Protein AF-F4R801-F1 (afdb_monomer)

Structure (mmCIF, N/CA/C/O backbone):
data_AF-F4R801-F1
#
_entry.id   AF-F4R801-F1
#
loop_
_atom_site.group_PDB
_atom_site.id
_atom_site.type_symbol
_atom_site.label_atom_id
_atom_site.label_alt_id
_atom_site.label_comp_id
_atom_site.label_asym_id
_atom_site.label_entity_id
_atom_site.label_seq_id
_atom_site.pdbx_PDB_ins_code
_atom_site.Cartn_x
_atom_site.Cartn_y
_atom_site.Cartn_z
_atom_site.occupancy
_atom_site.B_iso_or_equiv
_atom_site.auth_seq_id
_atom_site.auth_comp_id
_atom_site.auth_asym_id
_atom_site.auth_atom_id
_atom_site.pdbx_PDB_model_num
ATOM 1 N N . MET A 1 1 ? 17.221 5.369 -45.340 1.00 36.50 1 MET A N 1
ATOM 2 C CA . MET A 1 1 ? 16.083 4.858 -44.542 1.00 36.50 1 MET A CA 1
ATOM 3 C C . MET A 1 1 ? 16.525 4.631 -43.090 1.00 36.50 1 MET A C 1
ATOM 5 O O . MET A 1 1 ? 16.539 3.501 -42.632 1.00 36.50 1 MET A O 1
ATOM 9 N N . ALA A 1 2 ? 16.951 5.688 -42.382 1.00 39.53 2 ALA A N 1
ATOM 10 C CA . ALA A 1 2 ? 17.594 5.573 -41.061 1.00 39.53 2 ALA A CA 1
ATOM 11 C C . ALA A 1 2 ? 17.122 6.631 -40.036 1.00 39.53 2 ALA A C 1
ATOM 13 O O . ALA A 1 2 ? 17.823 6.886 -39.065 1.00 39.53 2 ALA A O 1
ATOM 14 N N . SER A 1 3 ? 15.967 7.280 -40.243 1.00 45.94 3 SER A N 1
ATOM 15 C CA . SER A 1 3 ? 15.522 8.393 -39.380 1.00 45.94 3 SER A CA 1
ATOM 16 C C . SER A 1 3 ? 14.371 8.059 -38.427 1.00 45.94 3 SER A C 1
ATOM 18 O O . SER A 1 3 ? 14.080 8.864 -37.552 1.00 45.94 3 SER A O 1
ATOM 20 N N . GLU A 1 4 ? 13.723 6.896 -38.552 1.00 46.50 4 GLU A N 1
ATOM 21 C CA . GLU A 1 4 ? 12.521 6.571 -37.758 1.00 46.50 4 GLU A CA 1
ATOM 22 C C . GLU A 1 4 ? 12.801 5.723 -36.506 1.00 46.50 4 GLU A C 1
ATOM 24 O O . GLU A 1 4 ? 11.953 5.650 -35.626 1.00 46.50 4 GLU A O 1
ATOM 29 N N . ALA A 1 5 ? 13.986 5.111 -36.386 1.00 46.34 5 ALA A N 1
ATOM 30 C CA . ALA A 1 5 ? 14.347 4.268 -35.236 1.00 46.34 5 ALA A CA 1
ATOM 31 C C . ALA A 1 5 ? 14.988 5.038 -34.063 1.00 46.34 5 ALA A C 1
ATOM 33 O O . ALA A 1 5 ? 15.130 4.509 -32.962 1.00 46.34 5 ALA A O 1
ATOM 34 N N . LEU A 1 6 ? 15.387 6.289 -34.300 1.00 49.53 6 LEU A N 1
ATOM 35 C CA . LEU A 1 6 ? 16.051 7.143 -33.316 1.00 49.53 6 LEU A CA 1
ATOM 36 C C . LEU A 1 6 ? 15.163 7.580 -32.131 1.00 49.53 6 LEU A C 1
ATOM 38 O O . LEU A 1 6 ? 15.718 7.672 -31.040 1.00 49.53 6 LEU A O 1
ATOM 42 N N . PRO A 1 7 ? 13.835 7.803 -32.259 1.00 58.72 7 PRO A N 1
ATOM 43 C CA . PRO A 1 7 ? 13.029 8.343 -31.161 1.00 58.72 7 PRO A CA 1
ATOM 44 C C . PRO A 1 7 ? 12.979 7.451 -29.914 1.00 58.72 7 PRO A C 1
ATOM 46 O O . PRO A 1 7 ? 13.130 7.961 -28.814 1.00 58.72 7 PRO A O 1
ATOM 49 N N . THR A 1 8 ? 12.825 6.128 -30.046 1.00 64.44 8 THR A N 1
ATOM 50 C CA . THR A 1 8 ? 12.569 5.244 -28.887 1.00 64.44 8 THR A CA 1
ATOM 51 C C . THR A 1 8 ? 13.778 5.091 -27.977 1.00 64.44 8 THR A C 1
ATOM 53 O O . THR A 1 8 ? 13.685 5.292 -26.767 1.00 64.44 8 THR A O 1
ATOM 56 N N . ILE A 1 9 ? 14.931 4.751 -28.562 1.00 64.50 9 ILE A N 1
ATOM 57 C CA . ILE A 1 9 ? 16.180 4.581 -27.818 1.00 64.50 9 ILE A CA 1
ATOM 58 C C . ILE A 1 9 ? 16.641 5.947 -27.298 1.00 64.50 9 ILE A C 1
ATOM 60 O O . ILE A 1 9 ? 17.027 6.065 -26.140 1.00 64.50 9 ILE A O 1
ATOM 64 N N . TRP A 1 10 ? 16.542 7.008 -28.106 1.00 74.06 10 TRP A N 1
ATOM 65 C CA . TRP A 1 10 ? 16.928 8.350 -27.672 1.00 74.06 10 TRP A CA 1
ATOM 66 C C . TRP A 1 10 ? 16.062 8.870 -26.525 1.00 74.06 10 TRP A C 1
ATOM 68 O O . TRP A 1 10 ? 16.618 9.350 -25.543 1.00 74.06 10 TRP A O 1
ATOM 78 N N . SER A 1 11 ? 14.735 8.727 -26.596 1.00 75.12 11 SER A N 1
ATOM 79 C CA . SER A 1 11 ? 13.839 9.106 -25.498 1.00 75.12 11 SER A CA 1
ATOM 80 C C . SER A 1 11 ? 14.089 8.264 -24.248 1.00 75.12 11 SER A C 1
ATOM 82 O O . SER A 1 11 ? 14.081 8.806 -23.145 1.00 75.12 11 SER A O 1
ATOM 84 N N . TYR A 1 12 ? 14.438 6.980 -24.390 1.00 72.69 12 TYR A N 1
ATOM 85 C CA . TYR A 1 12 ? 14.906 6.165 -23.267 1.00 72.69 12 TYR A CA 1
ATOM 86 C C . TYR A 1 12 ? 16.163 6.757 -22.604 1.00 72.69 12 TYR A C 1
ATOM 88 O O . TYR A 1 12 ? 16.114 7.134 -21.431 1.00 72.69 12 TYR A O 1
ATOM 96 N N . TRP A 1 13 ? 17.262 6.930 -23.345 1.00 77.00 13 TRP A N 1
ATOM 97 C CA . TRP A 1 13 ? 18.510 7.476 -22.788 1.00 77.00 13 TRP A CA 1
ATOM 98 C C . TRP A 1 13 ? 18.347 8.910 -22.277 1.00 77.00 13 TRP A C 1
ATOM 100 O O . TRP A 1 13 ? 18.975 9.297 -21.291 1.00 77.00 13 TRP A O 1
ATOM 110 N N . LYS A 1 14 ? 17.486 9.704 -22.918 1.00 80.19 14 LYS A N 1
ATOM 111 C CA . LYS A 1 14 ? 17.164 11.065 -22.492 1.00 80.19 14 LYS A CA 1
ATOM 112 C C . LYS A 1 14 ? 16.381 11.065 -21.186 1.00 80.19 14 LYS A C 1
ATOM 114 O O . LYS A 1 14 ? 16.723 11.847 -20.303 1.00 80.19 14 LYS A O 1
ATOM 119 N N . SER A 1 15 ? 15.399 10.177 -21.023 1.00 74.38 15 SER A N 1
ATOM 120 C CA . SER A 1 15 ? 14.708 10.005 -19.743 1.00 74.38 15 SER A CA 1
ATOM 121 C C . SER A 1 15 ? 15.693 9.611 -18.637 1.00 74.38 15 SER A C 1
ATOM 123 O O . SER A 1 15 ? 15.686 10.221 -17.572 1.00 74.38 15 SER A O 1
ATOM 125 N N . GLU A 1 16 ? 16.636 8.703 -18.917 1.00 72.19 16 GLU A N 1
ATOM 126 C CA . GLU A 1 16 ? 17.686 8.318 -17.967 1.00 72.19 16 GLU A CA 1
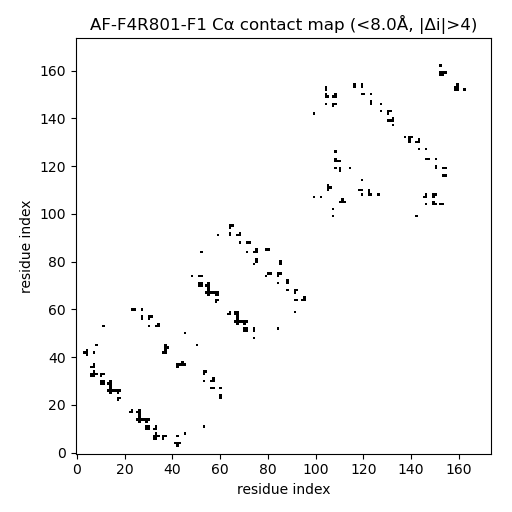ATOM 127 C C . GLU A 1 16 ? 18.588 9.506 -17.594 1.00 72.19 16 GLU A C 1
ATOM 129 O O . GLU A 1 16 ? 18.891 9.724 -16.419 1.00 72.19 16 GLU A O 1
ATOM 134 N N . ALA A 1 17 ? 19.001 10.303 -18.580 1.00 75.50 17 ALA A N 1
ATOM 135 C CA . ALA A 1 17 ? 19.827 11.485 -18.359 1.00 75.50 17 ALA A CA 1
ATOM 136 C C . ALA A 1 17 ? 19.097 12.560 -17.537 1.00 75.50 17 ALA A C 1
ATOM 138 O O . ALA A 1 17 ? 19.684 13.130 -16.619 1.00 75.50 17 ALA A O 1
ATOM 139 N N . LEU A 1 18 ? 17.818 12.811 -17.821 1.00 74.19 18 LEU A N 1
ATOM 140 C CA . LEU A 1 18 ? 16.994 13.772 -17.085 1.00 74.19 18 LEU A CA 1
ATOM 141 C C . LEU A 1 18 ? 16.811 13.348 -15.622 1.00 74.19 18 LEU A C 1
ATOM 143 O O . LEU A 1 18 ? 16.952 14.174 -14.723 1.00 74.19 18 LEU A O 1
ATOM 147 N N . LEU A 1 19 ? 16.630 12.055 -15.352 1.00 66.69 19 LEU A N 1
ATOM 148 C CA . LEU A 1 19 ? 16.571 11.548 -13.978 1.00 66.69 19 LEU A CA 1
ATOM 149 C C . LEU A 1 19 ? 17.865 11.787 -13.203 1.00 66.69 19 LEU A C 1
ATOM 151 O O . LEU A 1 19 ? 17.816 12.192 -12.044 1.00 66.69 19 LEU A O 1
ATOM 155 N N . ARG A 1 20 ? 19.030 11.599 -13.838 1.00 65.81 20 ARG A N 1
ATOM 156 C CA . ARG A 1 20 ? 20.327 11.910 -13.204 1.00 65.81 20 ARG A CA 1
ATOM 157 C C . ARG A 1 20 ? 20.465 13.390 -12.850 1.00 65.81 20 ARG A C 1
ATOM 159 O O . ARG A 1 20 ? 21.208 13.721 -11.933 1.00 65.81 20 ARG A O 1
ATOM 166 N N . LEU A 1 21 ? 19.757 14.259 -13.566 1.00 74.56 21 LEU A N 1
ATOM 167 C CA . LEU A 1 21 ? 19.707 15.699 -13.323 1.00 74.56 21 LEU A CA 1
ATOM 168 C C . LEU A 1 21 ? 18.600 16.106 -12.333 1.00 74.56 21 LEU A C 1
ATOM 170 O O . LEU A 1 21 ? 18.419 17.298 -12.104 1.00 74.56 21 LEU A O 1
ATOM 174 N N . GLY A 1 22 ? 17.845 15.154 -11.766 1.00 63.97 22 GLY A N 1
ATOM 175 C CA . GLY A 1 22 ? 16.704 15.434 -10.880 1.00 63.97 22 GLY A CA 1
ATOM 176 C C . GLY A 1 22 ? 15.478 16.007 -11.604 1.00 63.97 22 GLY A C 1
ATOM 177 O O . GLY A 1 22 ? 14.543 16.490 -10.972 1.00 63.97 22 GLY A O 1
ATOM 178 N N . LYS A 1 23 ? 15.471 15.955 -12.937 1.00 73.81 23 LYS A N 1
ATOM 179 C CA . LYS A 1 23 ? 14.459 16.534 -13.826 1.00 73.81 23 LYS A CA 1
ATOM 180 C C . LYS A 1 23 ? 13.297 15.567 -14.059 1.00 73.81 23 LYS A C 1
ATOM 182 O O . LYS A 1 23 ? 13.115 15.028 -15.150 1.00 73.81 23 LYS A O 1
ATOM 187 N N . LEU A 1 24 ? 12.543 15.295 -12.993 1.00 63.91 24 LEU A N 1
ATOM 188 C CA . LEU A 1 24 ? 11.513 14.247 -12.949 1.00 63.91 24 LEU A CA 1
ATOM 189 C C . LEU A 1 24 ? 10.369 14.463 -13.956 1.00 63.91 24 LEU A C 1
ATOM 191 O O . LEU A 1 24 ? 9.968 13.525 -14.642 1.00 63.91 24 LEU A O 1
ATOM 195 N N . THR A 1 25 ? 9.872 15.693 -14.092 1.00 66.25 25 THR A N 1
ATOM 196 C CA . THR A 1 25 ? 8.758 16.037 -14.997 1.00 66.25 25 THR A CA 1
ATOM 197 C C . THR A 1 25 ? 9.157 15.980 -16.470 1.00 66.25 25 THR A C 1
ATOM 199 O O . THR A 1 25 ? 8.380 15.558 -17.325 1.00 66.25 25 THR A O 1
ATOM 202 N N . GLU A 1 26 ? 10.390 16.360 -16.792 1.00 74.00 26 GLU A N 1
ATOM 203 C CA . GLU A 1 26 ? 10.911 16.248 -18.153 1.00 74.00 26 GLU A CA 1
ATOM 204 C C . GLU A 1 26 ? 11.211 14.777 -18.493 1.00 74.00 26 GLU A C 1
ATOM 206 O O . GLU A 1 26 ? 10.916 14.327 -19.601 1.00 74.00 26 GLU A O 1
ATOM 211 N N . ALA A 1 27 ? 11.732 14.001 -17.533 1.00 68.44 27 ALA A N 1
ATOM 212 C CA . ALA A 1 27 ? 11.933 12.560 -17.690 1.00 68.44 27 ALA A CA 1
ATOM 213 C C . ALA A 1 27 ? 10.608 11.813 -17.928 1.00 68.44 27 ALA A C 1
ATOM 215 O O . ALA A 1 27 ? 10.558 10.896 -18.747 1.00 68.44 27 ALA A O 1
ATOM 216 N N . GLN A 1 28 ? 9.527 12.242 -17.267 1.00 66.62 28 GLN A N 1
ATOM 217 C CA . GLN A 1 28 ? 8.169 11.730 -17.469 1.00 66.62 28 GLN A CA 1
ATOM 218 C C . GLN A 1 28 ? 7.712 11.836 -18.927 1.00 66.62 28 GLN A C 1
ATOM 220 O O . GLN A 1 28 ? 7.196 10.860 -19.474 1.00 66.62 28 GLN A O 1
ATOM 225 N N . GLY A 1 29 ? 7.902 12.999 -19.559 1.00 68.31 29 GLY A N 1
ATOM 226 C CA . GLY A 1 29 ? 7.517 13.202 -20.957 1.00 68.31 29 GLY A CA 1
ATOM 227 C C . GLY A 1 29 ? 8.232 12.226 -21.892 1.00 68.31 29 GLY A C 1
ATOM 228 O O . GLY A 1 29 ? 7.605 11.595 -22.740 1.00 68.31 29 GLY A O 1
ATOM 229 N N . GLU A 1 30 ? 9.530 12.023 -21.674 1.00 77.12 30 GLU A N 1
ATOM 230 C CA . GLU A 1 30 ? 10.350 11.118 -22.485 1.00 77.12 30 GLU A CA 1
ATOM 231 C C . GLU A 1 30 ? 10.011 9.637 -22.269 1.00 77.12 30 GLU A C 1
ATOM 233 O O . GLU A 1 30 ? 10.044 8.852 -23.214 1.00 77.12 30 GLU A O 1
ATOM 238 N N . VAL A 1 31 ? 9.608 9.245 -21.058 1.00 72.06 31 VAL A N 1
ATOM 239 C CA . VAL A 1 31 ? 9.151 7.877 -20.765 1.00 72.06 31 VAL A CA 1
ATOM 240 C C . VAL A 1 31 ? 7.840 7.529 -21.471 1.00 72.06 31 VAL A C 1
ATOM 242 O O . VAL A 1 31 ? 7.703 6.424 -22.001 1.00 72.06 31 VAL A O 1
ATOM 245 N N . VAL A 1 32 ? 6.889 8.465 -21.535 1.00 71.75 32 VAL A N 1
ATOM 246 C CA . VAL A 1 32 ? 5.642 8.281 -22.298 1.00 71.75 32 VAL A CA 1
ATOM 247 C C . VAL A 1 32 ? 5.948 8.100 -23.788 1.00 71.75 32 VAL A C 1
ATOM 249 O O . VAL A 1 32 ? 5.394 7.207 -24.434 1.00 71.75 32 VAL A O 1
ATOM 252 N N . VAL A 1 33 ? 6.877 8.892 -24.328 1.00 73.81 33 VAL A N 1
ATOM 253 C CA . VAL A 1 33 ? 7.314 8.780 -25.727 1.00 73.81 33 VAL A CA 1
ATOM 254 C C . VAL A 1 33 ? 8.014 7.439 -25.975 1.00 73.81 33 VAL A C 1
ATOM 256 O O . VAL A 1 33 ? 7.675 6.736 -26.923 1.00 73.81 33 VAL A O 1
ATOM 259 N N . ALA A 1 34 ? 8.918 7.009 -25.094 1.00 71.06 34 ALA A N 1
ATOM 260 C CA . ALA A 1 34 ? 9.618 5.735 -25.250 1.00 71.06 34 ALA A CA 1
ATOM 261 C C . ALA A 1 34 ? 8.662 4.523 -25.249 1.00 71.06 34 ALA A C 1
ATOM 263 O O . ALA A 1 34 ? 8.843 3.595 -26.038 1.00 71.06 34 ALA A O 1
ATOM 264 N N . LEU A 1 35 ? 7.615 4.531 -24.415 1.00 67.81 35 LEU A N 1
ATOM 265 C CA . LEU A 1 35 ? 6.635 3.437 -24.367 1.00 67.81 35 LEU A CA 1
ATOM 266 C C . LEU A 1 35 ? 5.667 3.442 -25.551 1.00 67.81 35 LEU A C 1
ATOM 268 O O . LEU A 1 35 ? 5.389 2.384 -26.102 1.00 67.81 35 LEU A O 1
ATOM 272 N N . THR A 1 36 ? 5.202 4.614 -25.983 1.00 67.62 36 THR A N 1
ATOM 273 C CA . THR A 1 36 ? 4.296 4.722 -27.141 1.00 67.62 36 THR A CA 1
ATOM 274 C C . THR A 1 36 ? 4.968 4.313 -28.452 1.00 67.62 36 THR A C 1
ATOM 276 O O . THR A 1 36 ? 4.315 3.750 -29.327 1.00 67.62 36 THR A O 1
ATOM 279 N N . VAL A 1 37 ? 6.278 4.542 -28.588 1.00 66.31 37 VAL A N 1
ATOM 280 C CA . VAL A 1 37 ? 7.037 4.159 -29.791 1.00 66.31 37 VAL A CA 1
ATOM 281 C C . VAL A 1 37 ? 7.591 2.723 -29.699 1.00 66.31 37 VAL A C 1
ATOM 283 O O . VAL A 1 37 ? 7.850 2.105 -30.728 1.00 66.31 37 VAL A O 1
ATOM 286 N N . SER A 1 38 ? 7.713 2.141 -28.497 1.00 63.12 38 SER A N 1
ATOM 287 C CA . SER A 1 38 ? 8.128 0.737 -28.281 1.00 63.12 38 SER A CA 1
ATOM 288 C C . SER A 1 38 ? 7.193 -0.292 -28.935 1.00 63.12 38 SER A C 1
ATOM 290 O O . SER A 1 38 ? 7.644 -1.384 -29.280 1.00 63.12 38 SER A O 1
ATOM 292 N N . ASP A 1 39 ? 5.913 0.033 -29.117 1.00 62.12 39 ASP A N 1
ATOM 293 C CA . ASP A 1 39 ? 4.930 -0.867 -29.740 1.00 62.12 39 ASP A CA 1
ATOM 294 C C . ASP A 1 39 ? 4.983 -0.844 -31.282 1.00 62.12 39 ASP A C 1
ATOM 296 O O . ASP A 1 39 ? 4.236 -1.558 -31.954 1.00 62.12 39 ASP A O 1
ATOM 300 N N . ASN A 1 40 ? 5.889 -0.052 -31.870 1.00 60.09 40 ASN A N 1
ATOM 301 C CA . ASN A 1 40 ? 6.086 0.012 -33.313 1.00 60.09 40 ASN A CA 1
ATOM 302 C C . ASN A 1 40 ? 7.002 -1.132 -33.806 1.00 60.09 40 ASN A C 1
ATOM 304 O O . ASN A 1 40 ? 8.190 -1.145 -33.477 1.00 60.09 40 ASN A O 1
ATOM 308 N N . PRO A 1 41 ? 6.521 -2.039 -34.682 1.00 59.12 41 PRO A N 1
ATOM 309 C CA . PRO A 1 41 ? 7.309 -3.171 -35.179 1.00 59.12 41 PRO A CA 1
ATOM 310 C C . PRO A 1 41 ? 8.502 -2.769 -36.066 1.00 59.12 41 PRO A C 1
ATOM 312 O O . PRO A 1 41 ? 9.339 -3.613 -36.377 1.00 59.12 41 PRO A O 1
ATOM 315 N N . LYS A 1 42 ? 8.589 -1.503 -36.501 1.00 55.69 42 LYS A N 1
ATOM 316 C CA . LYS A 1 42 ? 9.686 -0.978 -37.334 1.00 55.69 42 LYS A CA 1
ATOM 317 C C . LYS A 1 42 ? 10.873 -0.434 -36.532 1.00 55.69 42 LYS A C 1
ATOM 319 O O . LYS A 1 42 ? 11.870 -0.038 -37.135 1.00 55.69 42 LYS A O 1
ATOM 324 N N . VAL A 1 43 ? 10.775 -0.378 -35.204 1.00 55.88 43 VAL A N 1
ATOM 325 C CA . VAL A 1 43 ? 11.806 0.193 -34.327 1.00 55.88 43 VAL A CA 1
ATOM 326 C C . VAL A 1 43 ? 12.422 -0.922 -33.476 1.00 55.88 43 VAL A C 1
ATOM 328 O O . VAL A 1 43 ? 11.692 -1.831 -33.077 1.00 55.88 43 VAL A O 1
ATOM 331 N N . PRO A 1 44 ? 13.743 -0.907 -33.189 1.00 61.31 44 PRO A N 1
ATOM 332 C CA . PRO A 1 44 ? 14.339 -1.889 -32.293 1.00 61.31 44 PRO A CA 1
ATOM 333 C C . PRO A 1 44 ? 13.607 -1.894 -30.952 1.00 61.31 44 PRO A C 1
ATOM 335 O O . PRO A 1 44 ? 13.485 -0.862 -30.289 1.00 61.31 44 PRO A O 1
ATOM 338 N N . SER A 1 45 ? 13.093 -3.061 -30.571 1.00 65.62 45 SER A N 1
ATOM 339 C CA . SER A 1 45 ? 12.366 -3.215 -29.321 1.00 65.62 45 SER A CA 1
ATOM 340 C C . SER A 1 45 ? 13.319 -3.068 -28.141 1.00 65.62 45 SER A C 1
ATOM 342 O O . SER A 1 45 ? 14.376 -3.699 -28.127 1.00 65.62 45 SER A O 1
ATOM 344 N N . LEU A 1 46 ? 12.897 -2.318 -27.126 1.00 68.31 46 LEU A N 1
ATOM 345 C CA . LEU A 1 46 ? 13.568 -2.279 -25.830 1.00 68.31 46 LEU A CA 1
ATOM 346 C C . LEU A 1 46 ? 13.750 -3.700 -25.275 1.00 68.31 46 LEU A C 1
ATOM 348 O O . LEU A 1 46 ? 12.856 -4.550 -25.393 1.00 68.31 46 LEU A O 1
ATOM 352 N N . THR A 1 47 ? 14.891 -3.944 -24.643 1.00 75.19 47 THR A N 1
ATOM 353 C CA . THR A 1 47 ? 15.155 -5.169 -23.887 1.00 75.19 47 THR A CA 1
ATOM 354 C C . THR A 1 47 ? 14.148 -5.326 -22.745 1.00 75.19 47 THR A C 1
ATOM 356 O O . THR A 1 47 ? 13.480 -4.379 -22.319 1.00 75.19 47 THR A O 1
ATOM 359 N N . LYS A 1 48 ? 14.021 -6.548 -22.217 1.00 71.19 48 LYS A N 1
ATOM 360 C CA . LYS A 1 48 ? 13.123 -6.831 -21.088 1.00 71.19 48 LYS A CA 1
ATOM 361 C C . LYS A 1 48 ? 13.454 -5.969 -19.859 1.00 71.19 48 LYS A C 1
ATOM 363 O O . LYS A 1 48 ? 12.534 -5.516 -19.185 1.00 71.19 48 LYS A O 1
ATOM 368 N N . GLU A 1 49 ? 14.739 -5.728 -19.606 1.00 67.44 49 GLU A N 1
ATOM 369 C CA . GLU A 1 49 ? 15.228 -4.881 -18.509 1.00 67.44 49 GLU A CA 1
ATOM 370 C C . GLU A 1 49 ? 14.860 -3.408 -18.734 1.00 67.44 49 GLU A C 1
ATOM 372 O O . GLU A 1 49 ? 14.266 -2.783 -17.857 1.00 67.44 49 GLU A O 1
ATOM 377 N N . GLU A 1 50 ? 15.105 -2.880 -19.938 1.00 70.75 50 GLU A N 1
ATOM 378 C CA . GLU A 1 50 ? 14.751 -1.502 -20.302 1.00 70.75 50 GLU A CA 1
ATOM 379 C C . GLU A 1 50 ? 13.237 -1.267 -20.201 1.00 70.75 50 GLU A C 1
ATOM 381 O O . GLU A 1 50 ? 12.798 -0.275 -19.624 1.00 70.75 50 GLU A O 1
ATOM 386 N N . LYS A 1 51 ? 12.409 -2.209 -20.673 1.00 69.69 51 LYS A N 1
ATOM 387 C CA . LYS A 1 51 ? 10.944 -2.122 -20.533 1.00 69.69 51 LYS A CA 1
ATOM 388 C C . LYS A 1 51 ? 10.506 -2.093 -19.070 1.00 69.69 51 LYS A C 1
ATOM 390 O O . LYS A 1 51 ? 9.603 -1.336 -18.710 1.00 69.69 51 LYS A O 1
ATOM 395 N N . LEU A 1 52 ? 11.119 -2.910 -18.218 1.00 66.62 52 LEU A N 1
ATOM 396 C CA . LEU A 1 52 ? 10.754 -2.990 -16.807 1.00 66.62 52 LEU A CA 1
ATOM 397 C C . LEU A 1 52 ? 11.180 -1.734 -16.034 1.00 66.62 52 LEU A C 1
ATOM 399 O O . LEU A 1 52 ? 10.414 -1.231 -15.214 1.00 66.62 52 LEU A O 1
ATOM 403 N N . TRP A 1 53 ? 12.341 -1.167 -16.371 1.00 69.75 53 TRP A N 1
ATOM 404 C CA . TRP A 1 53 ? 12.799 0.115 -15.841 1.00 69.75 53 TRP A CA 1
ATOM 405 C C . TRP A 1 53 ? 11.890 1.278 -16.266 1.00 69.75 53 TRP A C 1
ATOM 407 O O . TRP A 1 53 ? 11.414 2.018 -15.406 1.00 69.75 53 TRP A O 1
ATOM 417 N N . ILE A 1 54 ? 11.572 1.410 -17.564 1.00 67.38 54 ILE A N 1
ATOM 418 C CA . ILE A 1 54 ? 10.714 2.502 -18.061 1.00 67.38 54 ILE A CA 1
ATOM 419 C C . ILE A 1 54 ? 9.296 2.393 -17.484 1.00 67.38 54 ILE A C 1
ATOM 421 O O . ILE A 1 54 ? 8.705 3.401 -17.096 1.00 67.38 54 ILE A O 1
ATOM 425 N N . THR A 1 55 ? 8.737 1.182 -17.396 1.00 64.88 55 THR A N 1
ATOM 426 C CA . THR A 1 55 ? 7.397 0.987 -16.814 1.00 64.88 55 THR A CA 1
ATOM 427 C C . THR A 1 55 ? 7.373 1.224 -15.304 1.00 64.88 55 THR A C 1
ATOM 429 O O . THR A 1 55 ? 6.409 1.806 -14.812 1.00 64.88 55 THR A O 1
ATOM 432 N N . GLY A 1 56 ? 8.429 0.854 -14.571 1.00 66.69 56 GLY A N 1
ATOM 433 C CA . GLY A 1 56 ? 8.588 1.208 -13.157 1.00 66.69 56 GLY A CA 1
ATOM 434 C C . GLY A 1 56 ? 8.673 2.722 -12.940 1.00 66.69 56 GLY A C 1
ATOM 435 O O . GLY A 1 56 ? 7.998 3.260 -12.065 1.00 66.69 56 GLY A O 1
ATOM 436 N N . LEU A 1 57 ? 9.424 3.431 -13.790 1.00 66.38 57 LEU A N 1
ATOM 437 C CA . LEU A 1 57 ? 9.496 4.892 -13.751 1.00 66.38 57 LEU A CA 1
ATOM 438 C C . LEU A 1 57 ? 8.152 5.551 -14.085 1.00 66.38 57 LEU A C 1
ATOM 440 O O . LEU A 1 57 ? 7.758 6.514 -13.437 1.00 66.38 57 LEU A O 1
ATOM 444 N N . MET A 1 58 ? 7.427 5.028 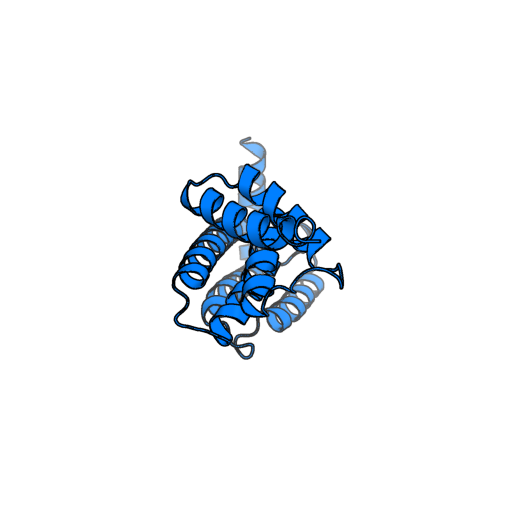-15.077 1.00 66.69 58 MET A N 1
ATOM 445 C CA . MET A 1 58 ? 6.101 5.532 -15.433 1.00 66.69 58 MET A CA 1
ATOM 446 C C . MET A 1 58 ? 5.109 5.390 -14.271 1.00 66.69 58 MET A C 1
ATOM 448 O O . MET A 1 58 ? 4.314 6.299 -14.049 1.00 66.69 58 MET A O 1
ATOM 452 N N . ALA A 1 59 ? 5.142 4.272 -13.543 1.00 63.03 59 ALA A N 1
ATOM 453 C CA . ALA A 1 59 ? 4.289 4.069 -12.374 1.00 63.03 59 ALA A CA 1
ATOM 454 C C . ALA A 1 59 ? 4.636 5.052 -11.241 1.00 63.03 59 ALA A C 1
ATOM 456 O O . ALA A 1 59 ? 3.737 5.697 -10.703 1.00 63.03 59 ALA A O 1
ATOM 457 N N . TYR A 1 60 ? 5.931 5.270 -10.976 1.00 63.59 60 TYR A N 1
ATOM 458 C CA . TYR A 1 60 ? 6.404 6.267 -10.004 1.00 63.59 60 TYR A CA 1
ATOM 459 C C . TYR A 1 60 ? 5.885 7.669 -10.332 1.00 63.59 60 TYR A C 1
ATOM 461 O O . TYR A 1 60 ? 5.301 8.357 -9.502 1.00 63.59 60 TYR A O 1
ATOM 469 N N . VAL A 1 61 ? 6.024 8.052 -11.596 1.00 60.41 61 VAL A N 1
ATOM 470 C CA . VAL A 1 61 ? 5.582 9.335 -12.138 1.00 60.41 61 VAL A CA 1
ATOM 471 C C . VAL A 1 61 ? 4.055 9.510 -12.103 1.00 60.41 61 VAL A C 1
ATOM 473 O O . VAL A 1 61 ? 3.563 10.630 -11.995 1.00 60.41 61 VAL A O 1
ATOM 476 N N . LYS A 1 62 ? 3.284 8.420 -12.181 1.00 62.34 62 LYS A N 1
ATOM 477 C CA . LYS A 1 62 ? 1.821 8.432 -12.008 1.00 62.34 62 LYS A CA 1
ATOM 478 C C . LYS A 1 62 ? 1.390 8.455 -10.534 1.00 62.34 62 LYS A C 1
ATOM 480 O O . LYS A 1 62 ? 0.195 8.360 -10.272 1.00 62.34 62 LYS A O 1
ATOM 485 N N . HIS A 1 63 ? 2.335 8.579 -9.596 1.00 61.66 63 HIS A N 1
ATOM 486 C CA . HIS A 1 63 ? 2.133 8.427 -8.152 1.00 61.66 63 HIS A CA 1
ATOM 487 C C . HIS A 1 63 ? 1.555 7.062 -7.733 1.00 61.66 63 HIS A C 1
ATOM 489 O O . HIS A 1 63 ? 1.085 6.907 -6.609 1.00 61.66 63 HIS A O 1
ATOM 495 N N . ASP A 1 64 ? 1.640 6.041 -8.592 1.00 68.50 64 ASP A N 1
ATOM 496 C CA . ASP A 1 64 ? 1.344 4.660 -8.209 1.00 68.50 64 ASP A CA 1
ATOM 497 C C . ASP A 1 64 ? 2.634 4.005 -7.709 1.00 68.50 64 ASP A C 1
ATOM 499 O O . ASP A 1 64 ? 3.319 3.249 -8.408 1.00 68.50 64 ASP A O 1
ATOM 503 N N . LEU A 1 65 ? 3.009 4.378 -6.484 1.00 69.19 65 LEU A N 1
ATOM 504 C CA . LEU A 1 65 ? 4.231 3.894 -5.850 1.00 69.19 65 LEU A CA 1
ATOM 505 C C . LEU A 1 65 ? 4.201 2.368 -5.647 1.00 69.19 65 LEU A C 1
ATOM 507 O O . LEU A 1 65 ? 5.245 1.718 -5.696 1.00 69.19 65 LEU A O 1
ATOM 511 N N . GLU A 1 66 ? 3.011 1.790 -5.463 1.00 70.31 66 GLU A N 1
ATOM 512 C CA . GLU A 1 66 ? 2.788 0.353 -5.293 1.00 70.31 66 GLU A CA 1
ATOM 513 C C . GLU A 1 66 ? 3.153 -0.428 -6.563 1.00 70.31 66 GLU A C 1
ATOM 515 O O . GLU A 1 66 ? 3.935 -1.384 -6.513 1.00 70.31 66 GLU A O 1
ATOM 520 N N . ASP A 1 67 ? 2.625 -0.013 -7.717 1.00 71.62 67 ASP A N 1
ATOM 521 C CA . ASP A 1 67 ? 2.947 -0.627 -9.008 1.00 71.62 67 ASP A CA 1
ATOM 522 C C . ASP A 1 67 ? 4.419 -0.388 -9.387 1.00 71.62 67 ASP A C 1
ATOM 524 O O . ASP A 1 67 ? 5.106 -1.298 -9.864 1.00 71.62 67 ASP A O 1
ATOM 528 N N . ALA A 1 68 ? 4.952 0.803 -9.089 1.00 72.81 68 ALA A N 1
ATOM 529 C CA . ALA A 1 68 ? 6.358 1.135 -9.320 1.00 72.81 68 ALA A CA 1
ATOM 530 C C . ALA A 1 68 ? 7.302 0.215 -8.534 1.00 72.81 68 ALA A C 1
ATOM 532 O O . ALA A 1 68 ? 8.234 -0.363 -9.104 1.00 72.81 68 ALA A O 1
ATOM 533 N N . SER A 1 69 ? 7.022 0.023 -7.243 1.00 76.31 69 SER A N 1
ATOM 534 C CA . SER A 1 69 ? 7.775 -0.878 -6.372 1.00 76.31 69 SER A CA 1
ATOM 535 C C . SER A 1 69 ? 7.745 -2.319 -6.882 1.00 76.31 69 SER A C 1
ATOM 537 O O . SER A 1 69 ? 8.798 -2.942 -7.046 1.00 76.31 69 SER A O 1
ATOM 539 N N . LYS A 1 70 ? 6.559 -2.838 -7.227 1.00 76.38 70 LYS A N 1
ATOM 540 C CA . LYS A 1 70 ? 6.388 -4.207 -7.748 1.00 76.38 70 LYS A CA 1
ATOM 541 C C . LYS A 1 70 ? 7.194 -4.455 -9.019 1.00 76.38 70 LYS A C 1
ATOM 543 O O . LYS A 1 70 ? 7.869 -5.486 -9.137 1.00 76.38 70 LYS A O 1
ATOM 548 N N . ARG A 1 71 ? 7.150 -3.515 -9.966 1.00 74.38 71 ARG A N 1
ATOM 549 C CA . ARG A 1 71 ? 7.884 -3.613 -11.237 1.00 74.38 71 ARG A CA 1
ATOM 550 C C . ARG A 1 71 ? 9.391 -3.580 -11.024 1.00 74.38 71 ARG A C 1
ATOM 552 O O . ARG A 1 71 ? 10.099 -4.435 -11.554 1.00 74.38 71 ARG A O 1
ATOM 559 N N . LEU A 1 72 ? 9.884 -2.650 -10.208 1.00 73.56 72 LEU A N 1
ATOM 560 C CA . LEU A 1 72 ? 11.318 -2.529 -9.937 1.00 73.56 72 LEU A CA 1
ATOM 561 C C . LEU A 1 72 ? 11.858 -3.710 -9.133 1.00 73.56 72 LEU A C 1
ATOM 563 O O . LEU A 1 72 ? 12.938 -4.207 -9.446 1.00 73.56 72 LEU A O 1
ATOM 567 N N . ASN A 1 73 ? 11.095 -4.219 -8.166 1.00 79.06 73 ASN A N 1
ATOM 568 C CA . ASN A 1 73 ? 11.461 -5.429 -7.442 1.00 79.06 73 ASN A CA 1
ATOM 569 C C . ASN A 1 73 ? 11.546 -6.644 -8.375 1.00 79.06 73 ASN A C 1
ATOM 571 O O . ASN A 1 73 ? 12.520 -7.389 -8.330 1.00 79.06 73 ASN A O 1
ATOM 575 N N . SER A 1 74 ? 10.589 -6.793 -9.297 1.00 75.25 74 SER A N 1
ATOM 576 C CA . SER A 1 74 ? 10.657 -7.831 -10.334 1.00 75.25 74 SER A CA 1
ATOM 577 C C . SER A 1 74 ? 11.921 -7.705 -11.193 1.00 75.25 74 SER A C 1
ATOM 579 O O . SER A 1 74 ? 12.473 -8.712 -11.629 1.00 75.25 74 SER A O 1
ATOM 581 N N . SER A 1 75 ? 12.416 -6.483 -11.407 1.00 73.69 75 SER A N 1
ATOM 582 C CA . SER A 1 75 ? 13.658 -6.246 -12.146 1.00 73.69 75 SER A CA 1
ATOM 583 C C . SER A 1 75 ? 14.898 -6.593 -11.333 1.00 73.69 75 SER A C 1
ATOM 585 O O . SER A 1 75 ? 15.827 -7.187 -11.872 1.00 73.69 75 SER A O 1
ATOM 587 N N . LEU A 1 76 ? 14.897 -6.289 -10.033 1.00 76.00 76 LEU A N 1
ATOM 588 C CA . LEU A 1 76 ? 15.961 -6.690 -9.108 1.00 76.00 76 LEU A CA 1
ATOM 589 C C . LEU A 1 76 ? 16.044 -8.210 -8.939 1.00 76.00 76 LEU A C 1
ATOM 591 O O . LEU A 1 76 ? 17.133 -8.735 -8.741 1.00 76.00 76 LEU A O 1
ATOM 595 N N . LEU A 1 77 ? 14.921 -8.926 -9.048 1.00 77.56 77 LEU A N 1
ATOM 596 C CA . LEU A 1 77 ? 14.915 -10.393 -9.057 1.00 77.56 77 LEU A CA 1
ATOM 597 C C . LEU A 1 77 ? 15.570 -10.976 -10.320 1.00 77.56 77 LEU A C 1
ATOM 599 O O . LEU A 1 77 ? 16.126 -12.069 -10.263 1.00 77.56 77 LEU A O 1
ATOM 603 N N . LEU A 1 78 ? 15.512 -10.264 -11.452 1.00 76.31 78 LEU A N 1
ATOM 604 C CA . LEU A 1 78 ? 16.179 -10.668 -12.696 1.00 76.31 78 LEU A CA 1
ATOM 605 C C . LEU A 1 78 ? 17.666 -10.290 -12.696 1.00 76.31 78 LEU A C 1
ATOM 607 O O . LEU A 1 78 ? 18.493 -11.071 -13.164 1.00 76.31 78 LEU A O 1
ATOM 611 N N . ASN A 1 79 ? 18.002 -9.113 -12.164 1.00 77.19 79 ASN A N 1
ATOM 612 C CA . ASN A 1 79 ? 19.368 -8.608 -12.080 1.00 77.19 79 ASN A CA 1
ATOM 613 C C . ASN A 1 79 ? 19.585 -7.797 -10.789 1.00 77.19 79 ASN A C 1
ATOM 615 O O . ASN A 1 79 ? 19.431 -6.576 -10.748 1.00 77.19 79 ASN A O 1
ATOM 619 N N . ASP A 1 80 ? 19.994 -8.492 -9.728 1.00 76.62 80 ASP A N 1
ATOM 620 C CA . ASP A 1 80 ? 20.268 -7.921 -8.399 1.00 76.62 80 ASP A CA 1
ATOM 621 C C . ASP A 1 80 ? 21.355 -6.828 -8.430 1.00 76.62 80 ASP A C 1
ATOM 623 O O . ASP A 1 80 ? 21.293 -5.838 -7.694 1.00 76.62 80 ASP A O 1
ATOM 627 N N . LYS A 1 81 ? 22.331 -6.966 -9.333 1.00 78.38 81 LYS A N 1
ATOM 628 C CA . LYS A 1 81 ? 23.503 -6.086 -9.402 1.00 78.38 81 LYS A CA 1
ATOM 629 C C 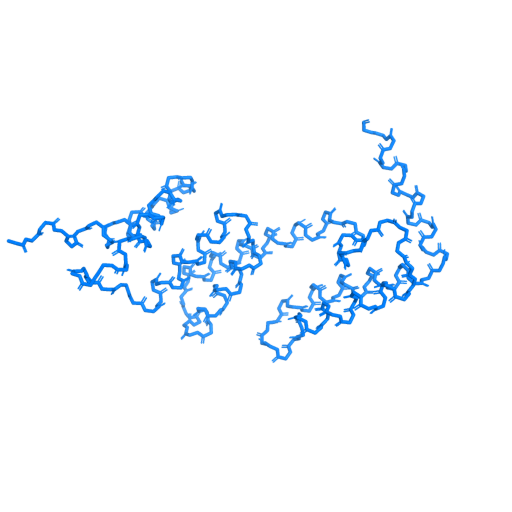. LYS A 1 81 ? 23.236 -4.756 -10.105 1.00 78.38 81 LYS A C 1
ATOM 631 O O . LYS A 1 81 ? 24.151 -3.932 -10.177 1.00 78.38 81 LYS A O 1
ATOM 636 N N . ASP A 1 82 ? 22.025 -4.512 -10.608 1.00 76.50 82 ASP A N 1
ATOM 637 C CA . ASP A 1 82 ? 21.696 -3.230 -11.224 1.00 76.50 82 ASP A CA 1
ATOM 638 C C . ASP A 1 82 ? 21.576 -2.122 -10.162 1.00 76.50 82 ASP A C 1
ATOM 640 O O . ASP A 1 82 ? 20.539 -1.892 -9.528 1.00 76.50 82 ASP A O 1
ATOM 644 N N . ILE A 1 83 ? 22.680 -1.393 -9.988 1.00 72.12 83 ILE A N 1
ATOM 645 C CA . ILE A 1 83 ? 22.804 -0.273 -9.050 1.00 72.12 83 ILE A CA 1
ATOM 646 C C . ILE A 1 83 ? 21.766 0.821 -9.346 1.00 72.12 83 ILE A C 1
ATOM 648 O O . ILE A 1 83 ? 21.317 1.495 -8.416 1.00 72.12 83 ILE A O 1
ATOM 652 N N . LYS A 1 84 ? 21.369 1.022 -10.611 1.00 70.62 84 LYS A N 1
ATOM 653 C CA . LYS A 1 84 ? 20.405 2.066 -10.991 1.00 70.62 84 LYS A CA 1
ATOM 654 C C . LYS A 1 84 ? 19.015 1.705 -10.482 1.00 70.62 84 LYS A C 1
ATOM 656 O O . LYS A 1 84 ? 18.378 2.517 -9.812 1.00 70.62 84 LYS A O 1
ATOM 661 N N . ILE A 1 85 ? 18.587 0.472 -10.748 1.00 70.06 85 ILE A N 1
ATOM 662 C CA . ILE A 1 85 ? 17.294 -0.057 -10.305 1.00 70.06 85 ILE A CA 1
ATOM 663 C C . ILE A 1 85 ? 17.251 -0.105 -8.783 1.00 70.06 85 ILE A C 1
ATOM 665 O O . ILE A 1 85 ? 16.269 0.326 -8.185 1.00 70.06 85 ILE A O 1
ATOM 669 N N . ARG A 1 86 ? 18.343 -0.535 -8.140 1.00 75.69 86 ARG A N 1
ATOM 670 C CA . ARG A 1 86 ? 18.439 -0.573 -6.678 1.00 75.69 86 ARG A CA 1
ATOM 671 C C . ARG A 1 86 ? 18.287 0.815 -6.056 1.00 75.69 86 ARG A C 1
ATOM 673 O O . ARG A 1 86 ? 17.555 0.959 -5.080 1.00 75.69 86 ARG A O 1
ATOM 680 N N . LYS A 1 87 ? 18.954 1.836 -6.610 1.00 75.94 87 LYS A N 1
ATOM 681 C CA . LYS A 1 87 ? 18.827 3.226 -6.137 1.00 75.94 87 LYS A CA 1
ATOM 682 C C . LYS A 1 87 ? 17.393 3.733 -6.264 1.00 75.94 87 LYS A C 1
ATOM 684 O O . LYS A 1 87 ? 16.861 4.242 -5.285 1.00 75.94 87 LYS A O 1
ATOM 689 N N . LEU A 1 88 ? 16.773 3.561 -7.432 1.00 72.31 88 LEU A N 1
ATOM 690 C CA . LEU A 1 88 ? 15.402 4.012 -7.675 1.00 72.31 88 LEU A CA 1
ATOM 691 C C . LEU A 1 88 ? 14.392 3.276 -6.782 1.00 72.31 88 LEU A C 1
ATOM 693 O O . LEU A 1 88 ? 13.554 3.914 -6.154 1.00 72.31 88 LEU A O 1
ATOM 697 N N . TYR A 1 89 ? 14.525 1.954 -6.660 1.00 77.56 89 TYR A N 1
ATOM 698 C CA . TYR A 1 89 ? 13.711 1.143 -5.756 1.00 77.56 89 TYR A CA 1
ATOM 699 C C . TYR A 1 89 ? 13.808 1.643 -4.311 1.00 77.56 89 TYR A C 1
ATOM 701 O O . TYR A 1 89 ? 12.791 1.803 -3.651 1.00 77.56 89 TYR A O 1
ATOM 709 N N . ASN A 1 90 ? 15.010 1.962 -3.820 1.00 78.81 90 ASN A N 1
ATOM 710 C CA . ASN A 1 90 ? 15.177 2.481 -2.461 1.00 78.81 90 ASN A CA 1
ATOM 711 C C . ASN A 1 90 ? 14.500 3.844 -2.245 1.00 78.81 90 ASN A C 1
ATOM 713 O O . ASN A 1 90 ? 13.931 4.054 -1.178 1.00 78.81 90 ASN A O 1
ATOM 717 N N . VAL A 1 91 ? 14.544 4.745 -3.234 1.00 77.56 91 VAL A N 1
ATOM 718 C CA . VAL A 1 91 ? 13.839 6.038 -3.164 1.00 77.56 91 VAL A CA 1
ATOM 719 C C . VAL A 1 91 ? 12.330 5.811 -3.091 1.00 77.56 91 VAL A C 1
ATOM 721 O O . VAL A 1 91 ? 11.688 6.294 -2.164 1.00 77.56 91 VAL A O 1
ATOM 724 N N . ILE A 1 92 ? 11.785 5.000 -3.999 1.00 75.75 92 ILE A N 1
ATOM 725 C CA . ILE A 1 92 ? 10.347 4.697 -4.059 1.00 75.75 92 ILE A CA 1
ATOM 726 C C . ILE A 1 92 ? 9.867 4.040 -2.771 1.00 75.75 92 ILE A C 1
ATOM 728 O O . ILE A 1 92 ? 8.848 4.440 -2.221 1.00 75.75 92 ILE A O 1
ATOM 732 N N . GLU A 1 93 ? 10.615 3.071 -2.250 1.00 77.38 93 GLU A N 1
ATOM 733 C CA . GLU A 1 93 ? 10.276 2.433 -0.980 1.00 77.38 93 GLU A CA 1
ATOM 734 C C . GLU A 1 93 ? 10.317 3.416 0.193 1.00 77.38 93 GLU A C 1
ATOM 736 O O . GLU A 1 93 ? 9.460 3.337 1.066 1.00 77.38 93 GLU A O 1
ATOM 741 N N . SER A 1 94 ? 11.264 4.361 0.210 1.00 76.00 94 SER A N 1
ATOM 742 C CA . SER A 1 94 ? 11.316 5.385 1.263 1.00 76.00 94 SER A CA 1
ATOM 743 C C . SER A 1 94 ? 10.120 6.341 1.210 1.00 76.00 94 SER A C 1
ATOM 745 O O . SER A 1 94 ? 9.583 6.724 2.249 1.00 76.00 94 SER A O 1
ATOM 747 N N . GLU A 1 95 ? 9.654 6.687 0.007 1.00 78.81 95 GLU A N 1
ATOM 748 C CA . GLU A 1 95 ? 8.445 7.491 -0.177 1.00 78.81 95 GLU A CA 1
ATOM 749 C C . GLU A 1 95 ? 7.191 6.706 0.228 1.00 78.81 95 GLU A C 1
ATOM 751 O O . GLU A 1 95 ? 6.367 7.231 0.976 1.00 78.81 95 GLU A O 1
ATOM 756 N N . ARG A 1 96 ? 7.088 5.424 -0.160 1.00 78.44 96 ARG A N 1
ATOM 757 C CA . ARG A 1 96 ? 5.999 4.530 0.279 1.00 78.44 96 ARG A CA 1
ATOM 758 C C . ARG A 1 96 ? 5.935 4.419 1.795 1.00 78.44 96 ARG A C 1
ATOM 760 O O . ARG A 1 96 ? 4.852 4.506 2.363 1.00 78.44 96 ARG A O 1
ATOM 767 N N . GLU A 1 97 ? 7.077 4.241 2.452 1.00 78.94 97 GLU A N 1
ATOM 768 C CA . GLU A 1 97 ? 7.152 4.173 3.912 1.00 78.94 97 GLU A CA 1
ATOM 769 C C . GLU A 1 97 ? 6.699 5.491 4.555 1.00 78.94 97 GLU A C 1
ATOM 771 O O . GLU A 1 97 ? 5.901 5.478 5.494 1.00 78.94 97 GLU A O 1
ATOM 776 N N . SER A 1 98 ? 7.137 6.632 4.012 1.00 78.69 98 SER A N 1
ATOM 777 C CA . SER A 1 98 ? 6.686 7.950 4.467 1.00 78.69 98 SER A CA 1
ATOM 778 C C . SER A 1 98 ? 5.173 8.119 4.342 1.00 78.69 98 SER A C 1
ATOM 780 O O . SER A 1 98 ? 4.541 8.663 5.248 1.00 78.69 98 SER A O 1
ATOM 782 N N . ASP A 1 99 ? 4.579 7.660 3.243 1.00 80.38 99 ASP A N 1
ATOM 783 C CA . ASP A 1 99 ? 3.142 7.776 3.022 1.00 80.38 99 ASP A CA 1
ATOM 784 C C . ASP A 1 99 ? 2.352 6.827 3.920 1.00 80.38 99 ASP A C 1
ATOM 786 O O . ASP A 1 99 ? 1.402 7.271 4.564 1.00 80.38 99 ASP A O 1
ATOM 790 N N . LEU A 1 100 ? 2.799 5.578 4.085 1.00 78.88 100 LEU A N 1
ATOM 791 C CA . LEU A 1 100 ? 2.211 4.632 5.040 1.00 78.88 100 LEU A CA 1
ATOM 792 C C . LEU A 1 100 ? 2.201 5.186 6.472 1.00 78.88 100 LEU A C 1
ATOM 794 O O . LEU A 1 100 ? 1.216 5.010 7.185 1.00 78.88 100 LEU A O 1
ATOM 798 N N . GLN A 1 101 ? 3.249 5.906 6.885 1.00 79.25 101 GLN A N 1
ATOM 799 C CA . GLN A 1 101 ? 3.316 6.548 8.205 1.00 79.25 101 GLN A CA 1
ATOM 800 C C . GLN A 1 101 ? 2.350 7.731 8.374 1.00 79.25 101 GLN A C 1
ATOM 802 O O . GLN A 1 101 ? 2.021 8.096 9.506 1.00 79.25 101 GLN A O 1
ATOM 807 N N . LYS A 1 102 ? 1.900 8.354 7.279 1.00 83.56 102 LYS A N 1
ATOM 808 C CA . LYS A 1 102 ? 0.922 9.455 7.320 1.00 83.56 102 LYS A CA 1
ATOM 809 C C . LYS A 1 102 ? -0.518 8.952 7.386 1.00 83.56 102 LYS A C 1
ATOM 811 O O . LYS A 1 102 ? -1.376 9.705 7.852 1.00 83.56 102 LYS A O 1
ATOM 816 N N . LEU A 1 103 ? -0.776 7.726 6.924 1.00 85.06 103 LEU A N 1
ATOM 817 C CA . LEU A 1 103 ? -2.115 7.147 6.877 1.00 85.06 103 LEU A CA 1
ATOM 818 C C . LEU A 1 103 ? -2.661 6.844 8.275 1.00 85.06 103 LEU A C 1
ATOM 820 O O . LEU A 1 103 ? -1.946 6.446 9.198 1.00 85.06 103 LEU A O 1
ATOM 824 N N . ASN A 1 104 ? -3.972 7.005 8.421 1.00 91.00 104 ASN A N 1
ATOM 825 C CA . ASN A 1 104 ? -4.698 6.552 9.601 1.00 91.00 104 ASN A CA 1
ATOM 826 C C . ASN A 1 104 ? -4.997 5.036 9.526 1.00 91.00 104 ASN A C 1
ATOM 828 O O . ASN A 1 104 ? -4.878 4.414 8.474 1.00 91.00 104 ASN A O 1
ATOM 832 N N . TYR A 1 105 ? -5.399 4.411 10.637 1.00 92.94 105 TYR A N 1
ATOM 833 C CA . TYR A 1 105 ? -5.621 2.958 10.688 1.00 92.94 105 TYR A CA 1
ATOM 834 C C . TYR A 1 105 ? -6.742 2.482 9.750 1.00 92.94 105 TYR A C 1
ATOM 836 O O . TYR A 1 105 ? -6.650 1.387 9.194 1.00 92.94 105 TYR A O 1
ATOM 844 N N . TYR 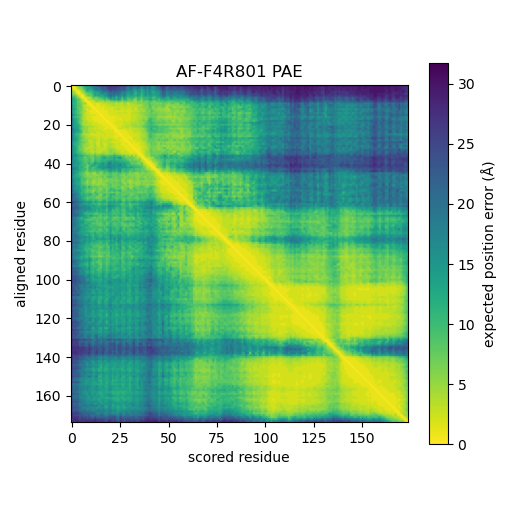A 1 106 ? -7.764 3.309 9.523 1.00 92.62 106 TYR A N 1
ATOM 845 C CA . TYR A 1 106 ? -8.848 3.008 8.587 1.00 92.62 106 TYR A CA 1
ATOM 846 C C . TYR A 1 106 ? -8.353 3.048 7.132 1.00 92.62 106 TYR A C 1
ATOM 848 O O . TYR A 1 106 ? -8.666 2.155 6.348 1.00 92.62 106 TYR A O 1
ATOM 856 N N . GLU A 1 107 ? -7.496 4.009 6.783 1.00 91.12 107 GLU A N 1
ATOM 857 C CA . GLU A 1 107 ? -6.848 4.121 5.468 1.00 91.12 107 GLU A CA 1
ATOM 858 C C . GLU A 1 107 ? -5.859 2.975 5.210 1.00 91.12 107 GLU A C 1
ATOM 860 O O . GLU A 1 107 ? -5.866 2.378 4.127 1.00 91.12 107 GLU A O 1
ATOM 865 N N . VAL A 1 108 ? -5.067 2.599 6.222 1.00 90.44 108 VAL A N 1
ATOM 866 C CA . VAL A 1 108 ? -4.166 1.433 6.167 1.00 90.44 108 VAL A CA 1
ATOM 867 C C . VAL A 1 108 ? -4.943 0.150 5.876 1.00 90.44 108 VAL A C 1
ATOM 869 O O . VAL A 1 108 ? -4.443 -0.711 5.158 1.00 90.44 108 VAL A O 1
ATOM 872 N N . LEU A 1 109 ? -6.179 0.028 6.368 1.00 90.75 109 LEU A N 1
ATOM 873 C CA . LEU A 1 109 ? -7.069 -1.099 6.080 1.00 90.75 109 LEU A CA 1
ATOM 874 C C . LEU A 1 109 ? -7.971 -0.881 4.851 1.00 90.75 109 LEU A C 1
ATOM 876 O O . LEU A 1 109 ? -8.531 -1.857 4.366 1.00 90.75 109 LEU A O 1
ATOM 880 N N . GLN A 1 110 ? -8.022 0.330 4.274 1.00 90.88 110 GLN A N 1
ATOM 881 C CA . GLN A 1 110 ? -8.938 0.727 3.183 1.00 90.88 110 GLN A CA 1
ATOM 882 C C . GLN A 1 110 ? -10.411 0.487 3.541 1.00 90.88 110 GLN A C 1
ATOM 884 O O . GLN A 1 110 ? -11.207 0.014 2.732 1.00 90.88 110 GLN A O 1
ATOM 889 N N . VAL A 1 111 ? -10.781 0.825 4.771 1.00 93.56 111 VAL A N 1
ATOM 890 C CA . VAL A 1 111 ? -12.161 0.750 5.255 1.00 93.56 111 VAL A CA 1
ATOM 891 C C . VAL A 1 111 ? -12.654 2.146 5.644 1.00 93.56 111 VAL A C 1
ATOM 893 O O . VAL A 1 111 ? -11.842 2.999 6.005 1.00 93.56 111 VAL A O 1
ATOM 896 N N . PRO A 1 112 ? -13.966 2.423 5.566 1.00 93.00 112 PRO A N 1
ATOM 897 C CA . PRO A 1 112 ? -14.502 3.709 5.995 1.00 93.00 112 PRO A CA 1
ATOM 898 C C . PRO A 1 112 ? -14.405 3.895 7.517 1.00 93.00 112 PRO A C 1
ATOM 900 O O . PRO A 1 112 ? -14.383 2.933 8.291 1.00 93.00 112 PRO A O 1
ATOM 903 N N . LEU A 1 113 ? -14.416 5.158 7.953 1.00 89.31 113 LEU A N 1
ATOM 904 C CA . LEU A 1 113 ? -14.627 5.514 9.357 1.00 89.31 113 LEU A CA 1
ATOM 905 C C . LEU A 1 113 ? -15.978 4.948 9.815 1.00 89.31 113 LEU A C 1
ATOM 907 O O . LEU A 1 113 ? -17.008 5.226 9.207 1.00 89.31 113 LEU A O 1
ATOM 911 N N . GLY A 1 114 ? -15.964 4.133 10.869 1.00 88.38 114 GLY A N 1
ATOM 912 C CA . GLY A 1 114 ? -17.162 3.438 11.358 1.00 88.38 114 GLY A CA 1
ATOM 913 C C . GLY A 1 114 ? -17.368 2.023 10.808 1.00 88.38 114 GLY A C 1
ATOM 914 O O . GLY A 1 114 ? -18.380 1.411 11.135 1.00 88.38 114 GLY A O 1
ATOM 915 N N . ALA A 1 115 ? -16.415 1.476 10.043 1.00 93.44 115 ALA A N 1
ATOM 916 C CA . ALA A 1 115 ? -16.454 0.080 9.606 1.00 93.44 115 ALA A CA 1
ATOM 917 C C . ALA A 1 115 ? -16.686 -0.893 10.775 1.00 93.44 115 ALA A C 1
ATOM 919 O O . ALA A 1 115 ? -16.149 -0.721 11.876 1.00 93.44 115 ALA A O 1
ATOM 920 N N . THR A 1 116 ? -17.489 -1.918 10.533 1.00 95.31 116 THR A N 1
ATOM 921 C CA . THR A 1 116 ? -17.780 -2.973 11.505 1.00 95.31 116 THR A CA 1
ATOM 922 C C . THR A 1 116 ? -16.566 -3.874 11.717 1.00 95.31 116 THR A C 1
ATOM 924 O O . THR A 1 116 ? -15.696 -3.999 10.853 1.00 95.31 116 THR A O 1
ATOM 927 N N . ASP A 1 117 ? -16.522 -4.571 12.850 1.00 94.75 117 ASP A N 1
ATOM 928 C CA . ASP A 1 117 ? -15.432 -5.504 13.168 1.00 94.75 117 ASP A CA 1
ATOM 929 C C . ASP A 1 117 ? -15.296 -6.613 12.108 1.00 94.75 117 ASP A C 1
ATOM 931 O O . ASP A 1 117 ? -14.193 -7.071 11.794 1.00 94.75 117 ASP A O 1
ATOM 935 N N . VAL A 1 118 ? -16.422 -7.005 11.498 1.00 94.88 118 VAL A N 1
ATOM 936 C CA . VAL A 1 118 ? -16.474 -7.979 10.398 1.00 94.88 118 VAL A CA 1
ATOM 937 C C . VAL A 1 118 ? -15.791 -7.426 9.144 1.00 94.88 118 VAL A C 1
ATOM 939 O O . VAL A 1 118 ? -14.976 -8.126 8.539 1.00 94.88 118 VAL A O 1
ATOM 942 N N . GLU A 1 119 ? -16.071 -6.175 8.775 1.00 94.62 119 GLU A N 1
ATOM 943 C CA . GLU A 1 119 ? -15.443 -5.500 7.629 1.00 94.62 119 GLU A CA 1
ATOM 944 C C . GLU A 1 119 ? -13.943 -5.285 7.854 1.00 94.62 119 GLU A C 1
ATOM 946 O O . GLU A 1 119 ? -13.147 -5.562 6.958 1.00 94.62 119 GLU A O 1
ATOM 951 N N . ILE A 1 120 ? -13.540 -4.888 9.066 1.00 95.00 120 ILE A N 1
ATOM 952 C CA . ILE A 1 120 ? -12.130 -4.738 9.461 1.00 95.00 120 ILE A CA 1
ATOM 953 C C . ILE A 1 120 ? -11.383 -6.073 9.318 1.00 95.00 120 ILE A C 1
ATOM 955 O O . ILE A 1 120 ? -10.315 -6.135 8.702 1.00 95.00 120 ILE A O 1
ATOM 959 N N . CYS A 1 121 ? -11.958 -7.168 9.826 1.00 93.62 121 CYS A N 1
ATOM 960 C CA . CYS A 1 121 ? -11.368 -8.501 9.698 1.00 93.62 121 CYS A CA 1
ATOM 961 C C . CYS A 1 121 ? -11.273 -8.967 8.239 1.00 93.62 121 CYS A C 1
ATOM 963 O O . CYS A 1 121 ? -10.277 -9.586 7.851 1.00 93.62 121 CYS A O 1
ATOM 965 N N . ALA A 1 122 ? -12.305 -8.709 7.435 1.00 93.75 122 ALA A N 1
ATOM 966 C CA . ALA A 1 122 ? -12.332 -9.087 6.026 1.00 93.75 122 ALA A CA 1
ATOM 967 C C . ALA A 1 122 ? -11.281 -8.312 5.214 1.00 93.75 122 ALA A C 1
ATOM 969 O O . ALA A 1 122 ? -10.512 -8.921 4.463 1.00 93.75 122 ALA A O 1
ATOM 970 N N . ALA A 1 123 ? -11.192 -6.997 5.420 1.00 93.00 123 ALA A N 1
ATOM 971 C CA . ALA A 1 123 ? -10.216 -6.132 4.768 1.00 93.00 123 ALA A CA 1
ATOM 972 C C . ALA A 1 123 ? -8.776 -6.528 5.124 1.00 93.00 123 ALA A C 1
ATOM 974 O O . ALA A 1 123 ? -7.942 -6.687 4.229 1.00 93.00 123 ALA A O 1
ATOM 975 N N . TYR A 1 124 ? -8.509 -6.799 6.408 1.00 93.62 124 TYR A N 1
ATOM 976 C CA . TYR A 1 124 ? -7.216 -7.312 6.862 1.00 93.62 124 TYR A CA 1
ATOM 977 C C . TYR A 1 124 ? -6.822 -8.594 6.124 1.00 93.62 124 TYR A C 1
ATOM 979 O O . TYR A 1 124 ? -5.725 -8.675 5.576 1.00 93.62 124 TYR A O 1
ATOM 987 N N . LYS A 1 125 ? -7.714 -9.593 6.075 1.00 90.38 125 LYS A N 1
ATOM 988 C CA . LYS A 1 125 ? -7.432 -10.878 5.413 1.00 90.38 125 LYS A CA 1
ATOM 989 C C . LYS A 1 125 ? -7.130 -10.692 3.927 1.00 90.38 125 LYS A C 1
ATOM 991 O O . LYS A 1 125 ? -6.158 -11.258 3.434 1.00 90.38 125 LYS A O 1
ATOM 996 N N . SER A 1 126 ? -7.932 -9.884 3.234 1.00 88.19 126 SER A N 1
ATOM 997 C CA . SER A 1 126 ? -7.740 -9.590 1.811 1.00 88.19 126 SER A CA 1
ATOM 998 C C . SER A 1 126 ? -6.367 -8.964 1.547 1.00 88.19 126 SER A C 1
ATOM 1000 O O . SER A 1 126 ? -5.607 -9.451 0.709 1.00 88.19 126 SER A O 1
ATOM 1002 N N . ARG A 1 127 ? -5.990 -7.944 2.327 1.00 86.25 127 ARG A N 1
ATOM 1003 C CA . ARG A 1 127 ? -4.694 -7.272 2.175 1.00 86.25 127 ARG A CA 1
ATOM 1004 C C . ARG A 1 127 ? -3.503 -8.122 2.595 1.00 86.25 127 ARG A C 1
ATOM 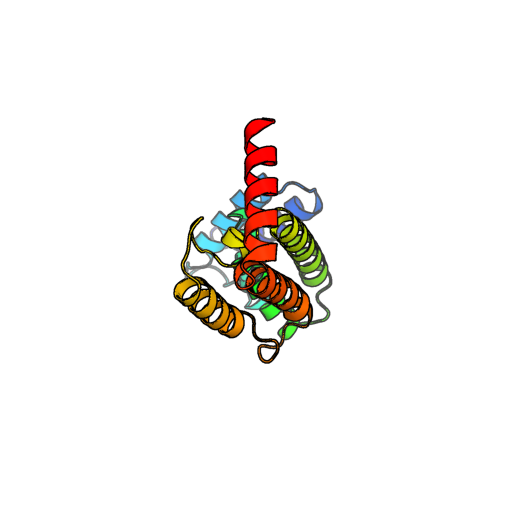1006 O O . ARG A 1 127 ? -2.502 -8.150 1.884 1.00 86.25 127 ARG A O 1
ATOM 1013 N N . ALA A 1 128 ? -3.607 -8.844 3.706 1.00 86.94 128 ALA A N 1
ATOM 1014 C CA . ALA A 1 128 ? -2.554 -9.738 4.179 1.00 86.94 128 ALA A CA 1
ATOM 1015 C C . ALA A 1 128 ? -2.180 -10.774 3.107 1.00 86.94 128 ALA A C 1
ATOM 1017 O O . ALA A 1 128 ? -1.002 -11.061 2.897 1.00 86.94 128 ALA A O 1
ATOM 1018 N N . LEU A 1 129 ? -3.174 -11.280 2.369 1.00 83.94 129 LEU A N 1
ATOM 1019 C CA . LEU A 1 129 ? -2.951 -12.181 1.240 1.00 83.94 129 LEU A CA 1
ATOM 1020 C C . LEU A 1 129 ? -2.235 -11.509 0.067 1.00 83.94 129 LEU A C 1
ATOM 1022 O O . LEU A 1 129 ? -1.511 -12.193 -0.652 1.00 83.94 129 LEU A O 1
ATOM 1026 N N . MET A 1 130 ? -2.418 -10.206 -0.161 1.00 76.81 130 MET A N 1
ATOM 1027 C CA . MET A 1 130 ? -1.698 -9.472 -1.209 1.00 76.81 130 MET A CA 1
ATOM 1028 C C . MET A 1 130 ? -0.230 -9.251 -0.834 1.00 76.81 130 MET A C 1
ATOM 1030 O O . MET A 1 130 ? 0.643 -9.446 -1.680 1.00 76.81 130 MET A O 1
ATOM 1034 N N . ILE A 1 131 ? 0.024 -8.916 0.433 1.00 76.25 131 ILE A N 1
ATOM 1035 C CA . ILE A 1 131 ? 1.333 -8.487 0.951 1.00 76.25 131 ILE A CA 1
ATOM 1036 C C . ILE A 1 131 ? 2.223 -9.672 1.379 1.00 76.25 131 ILE A C 1
ATOM 1038 O O . ILE A 1 131 ? 3.428 -9.496 1.542 1.00 76.25 131 ILE A O 1
ATOM 1042 N N . HIS A 1 132 ? 1.666 -10.879 1.534 1.00 68.81 132 HIS A N 1
ATOM 1043 C CA . HIS A 1 132 ? 2.316 -12.042 2.153 1.00 68.81 132 HIS A CA 1
ATOM 1044 C C . HIS A 1 132 ? 3.811 -12.243 1.778 1.00 68.81 132 HIS A C 1
ATOM 1046 O O . HIS A 1 132 ? 4.147 -12.282 0.589 1.00 68.81 132 HIS A O 1
ATOM 1052 N N . PRO A 1 133 ? 4.712 -12.437 2.769 1.00 62.59 133 PRO A N 1
ATOM 1053 C CA . PRO A 1 133 ? 6.170 -12.468 2.568 1.00 62.59 133 PRO A CA 1
ATOM 1054 C C . PRO A 1 133 ? 6.658 -13.619 1.677 1.00 62.59 133 PRO A C 1
ATOM 1056 O O . PRO A 1 133 ? 7.723 -13.518 1.075 1.00 62.59 133 PRO A 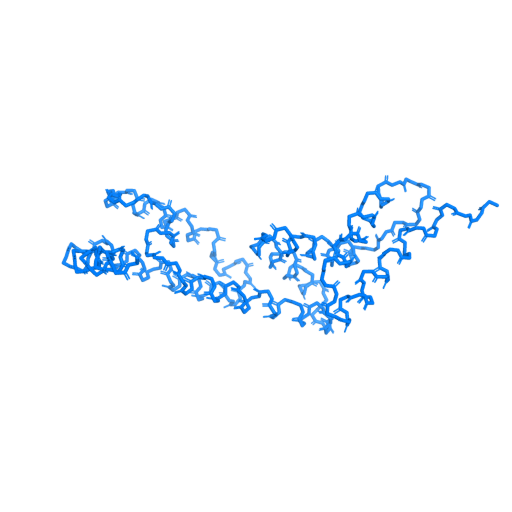O 1
ATOM 1059 N N . ASP A 1 134 ? 5.859 -14.678 1.534 1.00 64.88 134 ASP A N 1
ATOM 1060 C CA . ASP A 1 134 ? 6.127 -15.829 0.654 1.00 64.88 134 ASP A CA 1
ATOM 1061 C C . ASP A 1 134 ? 6.140 -15.452 -0.843 1.00 64.88 134 ASP A C 1
ATOM 1063 O O . ASP A 1 134 ? 6.610 -16.208 -1.686 1.00 64.88 134 ASP A O 1
ATOM 1067 N N . ARG A 1 135 ? 5.695 -14.232 -1.190 1.00 62.12 135 ARG A N 1
ATOM 1068 C CA . ARG A 1 135 ? 5.900 -13.628 -2.519 1.00 62.12 135 ARG A CA 1
ATOM 1069 C C . ARG A 1 135 ? 7.250 -12.910 -2.685 1.00 62.12 135 ARG A C 1
ATOM 1071 O O . ARG A 1 135 ? 7.445 -12.221 -3.681 1.00 62.12 135 ARG A O 1
ATOM 1078 N N . GLY A 1 136 ? 8.190 -13.087 -1.752 1.00 52.12 136 GLY A N 1
ATOM 1079 C CA . GLY A 1 136 ? 9.611 -12.762 -1.940 1.00 52.12 136 GLY A CA 1
ATOM 1080 C C . GLY A 1 136 ? 10.052 -11.344 -1.565 1.00 52.12 136 GLY A C 1
ATOM 1081 O O . GLY A 1 136 ? 11.183 -10.969 -1.865 1.00 52.12 136 GLY A O 1
ATOM 1082 N N . ASN A 1 137 ? 9.217 -10.553 -0.887 1.00 56.81 137 ASN A N 1
ATOM 1083 C CA . ASN A 1 137 ? 9.550 -9.171 -0.528 1.00 56.81 137 ASN A CA 1
ATOM 1084 C C . ASN A 1 137 ? 9.911 -9.051 0.956 1.00 56.81 137 ASN A C 1
ATOM 1086 O O . ASN A 1 137 ? 9.034 -8.985 1.813 1.00 56.81 137 ASN A O 1
ATOM 1090 N N . ALA A 1 138 ? 11.206 -8.941 1.274 1.00 50.84 138 ALA A N 1
ATOM 1091 C CA . ALA A 1 138 ? 11.689 -8.732 2.649 1.00 50.84 138 ALA A CA 1
ATOM 1092 C C . ALA A 1 138 ? 11.064 -7.493 3.331 1.00 50.84 138 ALA A C 1
ATOM 1094 O O . ALA A 1 138 ? 10.922 -7.452 4.551 1.00 50.84 138 ALA A O 1
ATOM 1095 N N . LYS A 1 139 ? 10.644 -6.498 2.539 1.00 59.16 139 LYS A N 1
ATOM 1096 C CA . LYS A 1 139 ? 10.019 -5.257 3.017 1.00 59.16 139 LYS A CA 1
ATOM 1097 C C . LYS A 1 139 ? 8.489 -5.324 3.146 1.00 59.16 139 LYS A C 1
ATOM 1099 O O . LYS A 1 139 ? 7.919 -4.465 3.812 1.00 59.16 139 LYS A O 1
ATOM 1104 N N . SER A 1 140 ? 7.843 -6.401 2.672 1.00 66.62 140 SER A N 1
ATOM 1105 C CA . SER A 1 140 ? 6.438 -6.715 3.000 1.00 66.62 140 SER A CA 1
ATOM 1106 C C . SER A 1 140 ? 6.209 -6.864 4.503 1.00 66.62 140 SER A C 1
ATOM 1108 O O . SER A 1 140 ? 5.089 -6.699 4.975 1.00 66.62 140 SER A O 1
ATOM 1110 N N . HIS A 1 141 ? 7.256 -7.174 5.275 1.00 72.00 141 HIS A N 1
ATOM 1111 C CA . HIS A 1 141 ? 7.146 -7.326 6.722 1.00 72.00 141 HIS A CA 1
ATOM 1112 C C . HIS A 1 141 ? 6.712 -6.030 7.419 1.00 72.00 141 HIS A C 1
ATOM 1114 O O . HIS A 1 141 ? 5.914 -6.071 8.351 1.00 72.00 141 HIS A O 1
ATOM 1120 N N . MET A 1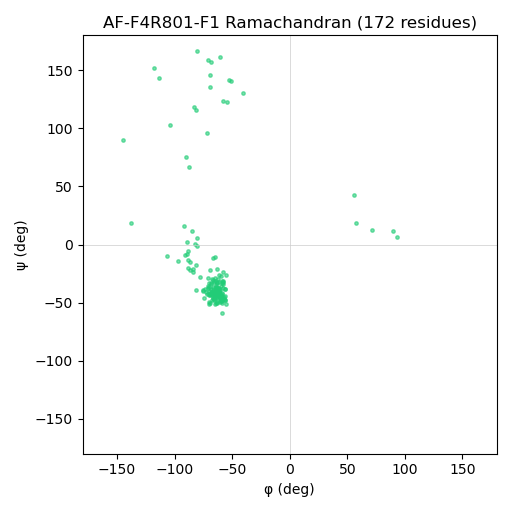 142 ? 7.190 -4.879 6.939 1.00 76.62 142 MET A N 1
ATOM 1121 C CA . MET A 1 142 ? 6.838 -3.580 7.507 1.00 76.62 142 MET A CA 1
ATOM 1122 C C . MET A 1 142 ? 5.370 -3.243 7.233 1.00 76.62 142 MET A C 1
ATOM 1124 O O . MET A 1 142 ? 4.624 -2.954 8.163 1.00 76.62 142 MET A O 1
ATOM 1128 N N . GLU A 1 143 ? 4.934 -3.354 5.979 1.00 81.44 143 GLU A N 1
ATOM 1129 C CA . GLU A 1 143 ? 3.540 -3.112 5.590 1.00 81.44 143 GLU A CA 1
ATOM 1130 C C . GLU A 1 143 ? 2.582 -4.079 6.308 1.00 81.44 143 GLU A C 1
ATOM 1132 O O . GLU A 1 143 ? 1.541 -3.672 6.820 1.00 81.44 143 GLU A O 1
ATOM 1137 N N . MET A 1 144 ? 2.985 -5.345 6.459 1.00 85.81 144 MET A N 1
ATOM 1138 C CA . MET A 1 144 ? 2.254 -6.349 7.235 1.00 85.81 144 MET A CA 1
ATOM 1139 C C . MET A 1 144 ? 2.170 -5.996 8.730 1.00 85.81 144 MET A C 1
ATOM 1141 O O . MET A 1 144 ? 1.143 -6.250 9.368 1.00 85.81 144 MET A O 1
ATOM 1145 N N . SER A 1 145 ? 3.229 -5.407 9.292 1.00 86.88 145 SER A N 1
ATOM 1146 C CA . SER A 1 145 ? 3.258 -4.926 10.677 1.00 86.88 145 SER A CA 1
ATOM 1147 C C . SER A 1 145 ? 2.276 -3.771 10.877 1.00 86.88 145 SER A C 1
ATOM 1149 O O . SER A 1 145 ? 1.433 -3.837 11.771 1.00 86.88 145 SER A O 1
ATOM 1151 N N . TYR A 1 146 ? 2.287 -2.771 9.987 1.00 88.06 146 TYR A N 1
ATOM 1152 C CA . TYR A 1 146 ? 1.316 -1.670 10.011 1.00 88.06 146 TYR A CA 1
ATOM 1153 C C . TYR A 1 146 ? -0.123 -2.166 9.855 1.00 88.06 146 TYR A C 1
ATOM 1155 O O . TYR A 1 146 ? -1.002 -1.750 10.608 1.00 88.06 146 TYR A O 1
ATOM 1163 N N . LEU A 1 147 ? -0.363 -3.095 8.926 1.00 91.06 147 LEU A N 1
ATOM 1164 C CA . LEU A 1 147 ? -1.679 -3.688 8.699 1.00 91.06 147 LEU A CA 1
ATOM 1165 C C . LEU A 1 147 ? -2.193 -4.437 9.940 1.00 91.06 147 LEU A C 1
ATOM 1167 O O . LEU A 1 147 ? -3.368 -4.332 10.294 1.00 91.06 147 LEU A O 1
ATOM 1171 N N . SER A 1 148 ? -1.311 -5.182 10.608 1.00 91.88 148 SER A N 1
ATOM 1172 C CA . SER A 1 148 ? -1.650 -5.925 11.826 1.00 91.88 148 SER A CA 1
ATOM 1173 C C . SER A 1 148 ? -1.892 -4.981 13.004 1.00 91.88 148 SER A C 1
ATOM 1175 O O . SER A 1 148 ? -2.909 -5.116 13.674 1.00 91.88 148 SER A O 1
ATOM 1177 N N . GLY A 1 149 ? -1.047 -3.961 13.189 1.00 91.94 149 GLY A N 1
ATOM 1178 C CA . GLY A 1 149 ? -1.242 -2.938 14.219 1.00 91.94 149 GLY A CA 1
ATOM 1179 C C . GLY A 1 149 ? -2.536 -2.138 14.035 1.00 91.94 149 GLY A C 1
ATOM 1180 O O . GLY A 1 149 ? -3.243 -1.888 15.009 1.00 91.94 149 GLY A O 1
ATOM 1181 N N . ALA A 1 150 ? -2.893 -1.796 12.791 1.00 93.19 150 ALA A N 1
ATOM 1182 C CA . ALA A 1 150 ? -4.161 -1.141 12.476 1.00 93.19 150 ALA A CA 1
ATOM 1183 C C . ALA A 1 150 ? -5.361 -2.036 12.818 1.00 93.19 150 ALA A C 1
ATOM 1185 O O . ALA A 1 150 ? -6.305 -1.581 13.460 1.00 93.19 150 ALA A O 1
ATOM 1186 N N . ARG A 1 151 ? -5.315 -3.322 12.443 1.00 95.06 151 ARG A N 1
ATOM 1187 C CA . ARG A 1 151 ? -6.360 -4.290 12.800 1.00 95.06 151 ARG A CA 1
ATOM 1188 C C . ARG A 1 151 ? -6.509 -4.409 14.315 1.00 95.06 151 ARG A C 1
ATOM 1190 O O . ARG A 1 151 ? -7.625 -4.319 14.812 1.00 95.06 151 ARG A O 1
ATOM 1197 N N . ASP A 1 152 ? -5.409 -4.616 15.029 1.00 94.50 152 ASP A N 1
ATOM 1198 C CA . ASP A 1 152 ? -5.437 -4.877 16.470 1.00 94.50 152 ASP A CA 1
ATOM 1199 C C . ASP A 1 152 ? -5.970 -3.662 17.242 1.00 94.50 152 ASP A C 1
ATOM 1201 O O . ASP A 1 152 ? -6.806 -3.815 18.130 1.00 94.50 152 ASP A O 1
ATOM 1205 N N . ALA A 1 153 ? -5.585 -2.448 16.836 1.00 93.38 153 ALA A N 1
ATOM 1206 C CA . ALA A 1 153 ? -6.095 -1.218 17.434 1.00 93.38 153 ALA A CA 1
ATOM 1207 C C . ALA A 1 153 ? -7.582 -0.955 17.133 1.00 93.38 153 ALA A C 1
ATOM 1209 O O . ALA A 1 153 ? -8.268 -0.373 17.969 1.00 93.38 153 ALA A O 1
ATOM 1210 N N . LEU A 1 154 ? -8.083 -1.342 15.952 1.00 94.31 154 LEU A N 1
ATOM 1211 C CA . LEU A 1 154 ? -9.486 -1.125 15.573 1.00 94.31 154 LEU A CA 1
ATOM 1212 C C . LEU A 1 154 ? -10.431 -2.243 16.037 1.00 94.31 154 LEU A C 1
ATOM 1214 O O . LEU A 1 154 ? -11.629 -2.000 16.138 1.00 94.31 154 LEU A O 1
ATOM 1218 N N . LEU A 1 155 ? -9.932 -3.452 16.309 1.00 93.94 155 LEU A N 1
ATOM 1219 C CA . LEU A 1 155 ? -10.746 -4.540 16.866 1.00 93.94 155 LEU A CA 1
ATOM 1220 C C . LEU A 1 155 ? -10.876 -4.471 18.390 1.00 93.94 155 LEU A C 1
ATOM 1222 O O . LEU A 1 155 ? -11.812 -5.050 18.934 1.00 93.94 155 LEU A O 1
ATOM 1226 N N . ASP A 1 156 ? -9.972 -3.776 19.082 1.00 95.12 156 ASP A N 1
ATOM 1227 C CA . ASP A 1 156 ? -10.131 -3.480 20.505 1.00 95.12 156 ASP A CA 1
ATOM 1228 C C . ASP A 1 156 ? -11.062 -2.260 20.686 1.00 95.12 156 ASP A C 1
ATOM 1230 O O . ASP A 1 156 ? -10.705 -1.146 20.288 1.00 95.12 156 ASP A O 1
ATOM 1234 N N . PRO A 1 157 ? -12.246 -2.413 21.315 1.00 92.88 157 PRO A N 1
ATOM 1235 C CA . PRO A 1 157 ? -13.193 -1.310 21.472 1.00 92.88 157 PRO A CA 1
ATOM 1236 C C . PRO A 1 157 ? -12.650 -0.127 22.287 1.00 92.88 157 PRO A C 1
ATOM 1238 O O . PRO A 1 157 ? -13.044 1.020 22.051 1.00 92.88 157 PRO A O 1
ATOM 1241 N N . GLN A 1 158 ? -11.774 -0.376 23.266 1.00 94.38 158 GLN A N 1
ATOM 1242 C CA . GLN A 1 158 ? -11.184 0.683 24.083 1.00 94.38 158 GLN A CA 1
ATOM 1243 C C . GLN A 1 158 ? -10.131 1.457 23.293 1.00 94.38 158 GLN A C 1
ATOM 1245 O O . GLN A 1 158 ? -10.145 2.692 23.309 1.00 94.38 158 GLN A O 1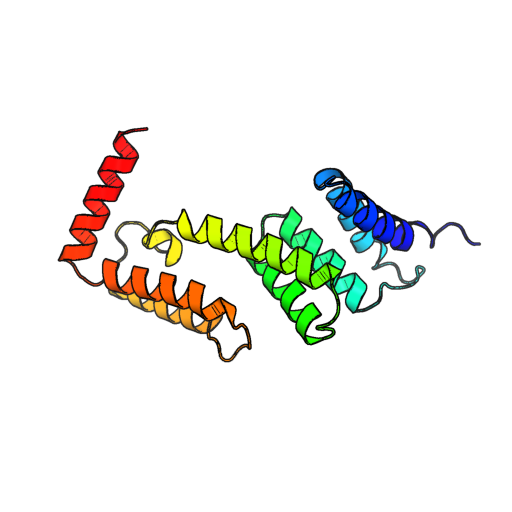
ATOM 1250 N N . GLU A 1 159 ? -9.246 0.753 22.589 1.00 94.25 159 GLU A N 1
ATOM 1251 C CA . GLU A 1 159 ? -8.203 1.387 21.777 1.00 94.25 159 GLU A CA 1
ATOM 1252 C C . GLU A 1 159 ? -8.794 2.121 20.575 1.00 94.25 159 GLU A C 1
ATOM 1254 O O . GLU A 1 159 ? -8.426 3.273 20.327 1.00 94.25 159 GLU A O 1
ATOM 1259 N N . ARG A 1 160 ? -9.798 1.536 19.912 1.00 94.38 160 ARG A N 1
ATOM 1260 C CA . ARG A 1 160 ? -10.544 2.185 18.831 1.00 94.38 160 ARG A CA 1
ATOM 1261 C C . ARG A 1 160 ? -11.171 3.494 19.293 1.00 94.38 160 ARG A C 1
ATOM 1263 O O . ARG A 1 160 ? -10.988 4.523 18.651 1.00 94.38 160 ARG A O 1
ATOM 1270 N N . ARG A 1 161 ? -11.836 3.502 20.453 1.00 93.00 161 ARG A N 1
ATOM 1271 C CA . ARG A 1 161 ? -12.458 4.721 20.995 1.00 93.00 161 ARG A CA 1
ATOM 1272 C C . ARG A 1 161 ? -11.431 5.818 21.288 1.00 93.00 161 ARG A C 1
ATOM 1274 O O . ARG A 1 161 ? -11.676 6.982 20.971 1.00 93.00 161 ARG A O 1
ATOM 1281 N N . LYS A 1 162 ? -10.289 5.470 21.893 1.00 92.88 162 LYS A N 1
ATOM 1282 C CA . LYS A 1 162 ? -9.193 6.428 22.140 1.00 92.88 162 LYS A CA 1
ATOM 1283 C C . LYS A 1 162 ? -8.625 6.964 20.825 1.00 92.88 162 LYS A C 1
ATOM 1285 O O . LYS A 1 162 ? -8.338 8.157 20.716 1.00 92.88 162 LYS A O 1
ATOM 1290 N N . TYR A 1 163 ? -8.467 6.089 19.835 1.00 92.19 163 TYR A N 1
ATOM 1291 C CA . TYR A 1 163 ? -7.968 6.439 18.514 1.00 92.19 163 TYR A CA 1
ATOM 1292 C C . TYR A 1 163 ? -8.905 7.405 17.787 1.00 92.19 163 TYR A C 1
ATOM 1294 O O . TYR A 1 163 ? -8.453 8.458 17.336 1.00 92.19 163 TYR A O 1
ATOM 1302 N N . ASP A 1 164 ? -10.198 7.090 17.746 1.00 92.88 164 ASP A N 1
ATOM 1303 C CA . ASP A 1 164 ? -11.230 7.899 17.096 1.00 92.88 164 ASP A CA 1
ATOM 1304 C C . ASP A 1 164 ? -11.332 9.289 17.741 1.00 92.88 164 ASP A C 1
ATOM 1306 O O . ASP A 1 164 ? -11.387 10.298 17.040 1.00 92.88 164 ASP A O 1
ATOM 1310 N N . MET A 1 165 ? -11.249 9.368 19.076 1.00 91.31 165 MET A N 1
ATOM 1311 C CA . MET A 1 165 ? -11.209 10.647 19.795 1.00 91.31 165 MET A CA 1
ATOM 1312 C C . MET A 1 165 ? -9.977 11.482 19.411 1.00 91.31 165 MET A C 1
ATOM 1314 O O . MET A 1 165 ? -10.091 12.679 19.151 1.00 91.31 165 MET A O 1
ATOM 1318 N N . ARG A 1 166 ? -8.791 10.866 19.337 1.00 90.25 166 ARG A N 1
ATOM 1319 C CA . ARG A 1 166 ? -7.565 11.554 18.899 1.00 90.25 166 ARG A CA 1
ATOM 1320 C C . ARG A 1 166 ? -7.662 12.018 17.444 1.00 90.25 166 ARG A C 1
ATOM 1322 O O . ARG A 1 166 ? -7.133 13.078 17.110 1.00 90.25 166 ARG A O 1
ATOM 1329 N N . LEU A 1 167 ? -8.310 11.234 16.586 1.00 90.06 167 LEU A N 1
ATOM 1330 C CA . LEU A 1 167 ? -8.505 11.572 15.180 1.00 90.06 167 LEU A CA 1
ATOM 1331 C C . LEU A 1 167 ? -9.436 12.783 15.022 1.00 90.06 167 LEU A C 1
ATOM 1333 O O . LEU A 1 167 ? -9.096 13.699 14.276 1.00 90.06 167 LEU A O 1
ATOM 1337 N N . ALA A 1 168 ? -10.533 12.829 15.784 1.00 87.69 168 ALA A N 1
ATOM 1338 C CA . ALA A 1 168 ? -11.460 13.962 15.812 1.00 87.69 168 ALA A CA 1
ATOM 1339 C C . ALA A 1 168 ? -10.767 15.266 16.253 1.00 87.69 168 ALA A C 1
ATOM 1341 O O . ALA A 1 168 ? -10.835 16.274 15.549 1.00 87.69 168 ALA A O 1
ATOM 1342 N N . LEU A 1 169 ? -9.981 15.224 17.336 1.00 87.31 169 LEU A N 1
ATOM 1343 C CA . LEU A 1 169 ? -9.212 16.386 17.810 1.00 87.31 169 LEU A CA 1
ATOM 1344 C C . LEU A 1 169 ? -8.214 16.905 16.762 1.00 87.31 169 LEU A C 1
ATOM 1346 O O . LEU A 1 169 ? -7.994 18.108 16.640 1.00 87.31 169 LEU A O 1
ATOM 1350 N N . LYS A 1 170 ? -7.609 16.005 15.978 1.00 82.44 170 LYS A N 1
ATOM 1351 C CA . LYS A 1 170 ? -6.674 16.376 14.907 1.00 82.44 170 LYS A CA 1
ATOM 1352 C C . LYS A 1 170 ? -7.383 17.029 13.714 1.00 82.44 170 LYS A C 1
ATOM 1354 O O . LYS A 1 170 ? -6.756 17.826 13.019 1.00 82.44 170 LYS A O 1
ATOM 1359 N N . SER A 1 171 ? -8.651 16.692 13.463 1.00 77.38 171 SER A N 1
ATOM 1360 C CA . SER A 1 171 ? -9.448 17.326 12.405 1.00 77.38 171 SER A CA 1
ATOM 1361 C C . SER A 1 171 ? -9.987 18.706 12.784 1.00 77.38 171 SER A C 1
ATOM 1363 O O . SER A 1 171 ? -10.144 19.537 11.899 1.00 77.38 171 SER A O 1
ATOM 1365 N N . GLU A 1 172 ? -10.219 18.967 14.072 1.00 71.31 172 GLU A N 1
ATOM 1366 C CA . GLU A 1 172 ? -10.765 20.242 14.569 1.00 71.31 172 GLU A CA 1
ATOM 1367 C C . GLU A 1 172 ? -9.711 21.355 14.707 1.00 71.31 172 GLU A C 1
ATOM 1369 O O . GLU A 1 172 ? -10.055 22.529 14.785 1.00 71.31 172 GLU A O 1
ATOM 1374 N N . GLY A 1 173 ? -8.422 21.003 14.731 1.00 58.44 173 GLY A N 1
ATOM 1375 C CA . GLY A 1 173 ? -7.305 21.950 14.842 1.00 58.44 173 GLY A CA 1
ATOM 1376 C C . GLY A 1 173 ? -6.725 22.441 13.509 1.00 58.44 173 GLY A C 1
ATOM 1377 O O . GLY A 1 173 ? -5.591 22.923 13.504 1.00 58.44 173 GLY A O 1
ATOM 1378 N N . LYS A 1 174 ? -7.439 22.257 12.392 1.00 47.56 174 LYS A N 1
ATOM 1379 C CA . LYS A 1 174 ? -7.036 22.693 11.045 1.00 47.56 174 LYS A CA 1
ATOM 1380 C C . LYS A 1 174 ? -7.872 23.858 10.541 1.00 47.56 174 LYS A C 1
ATOM 1382 O O . LYS A 1 174 ? -9.096 23.845 10.780 1.00 47.56 174 LYS A O 1
#

Solvent-accessible surface area (backbone atoms only — not comparable to full-atom values): 9618 Å² total; per-residue (Å²): 145,82,78,80,50,54,59,36,61,49,23,43,54,48,19,55,53,27,47,77,69,70,35,57,73,63,16,48,57,24,41,55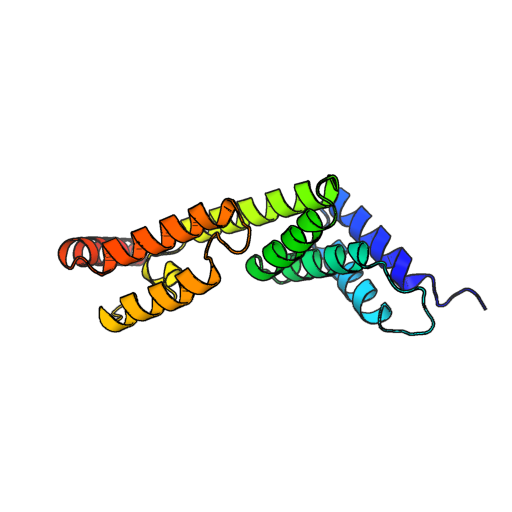,50,20,57,68,46,45,76,38,91,87,31,88,64,71,50,76,65,56,48,35,52,48,52,16,50,51,25,44,73,70,69,37,48,68,60,14,46,54,37,35,50,58,45,38,74,76,43,72,82,42,62,66,57,51,52,52,43,52,52,50,51,52,52,49,51,54,50,60,71,69,49,51,52,43,61,66,48,72,46,61,91,84,60,47,68,68,54,51,54,51,36,44,54,57,50,49,66,74,49,41,53,91,78,73,40,84,66,30,54,57,59,51,46,53,43,48,53,29,46,57,40,60,68,34,71,68,51,28,52,55,50,53,53,55,52,52,57,61,62,69,77,109

Sequence (174 aa):
MASEALPTIWSYWKSEALLRLGKLTEAQGEVVVALTVSDNPKVPSLTKEEKLWITGLMAYVKHDLEDASKRLNSSLLLNDKDIKIRKLYNVIESERESDLQKLNYYEVLQVPLGATDVEICAAYKSRALMIHPDRGNAKSHMEMSYLSGARDALLDPQERRKYDMRLALKSEGK

Nearest PDB structures (foldseek):
  1tjc-assembly1_B  TM=6.098E-01  e=1.978E-01  Homo sapiens
  4btb-assembly1_A  TM=5.751E-01  e=6.763E-01  Homo sapiens
  2yq8-assembly1_A  TM=5.806E-01  e=1.162E+00  Homo sapiens
  6hix-assembly1_BE  TM=5.603E-01  e=1.053E+00  Trypanosoma brucei brucei
  6yxx-assembly1_BE  TM=4.986E-01  e=1.220E+00  Trypanosoma brucei brucei

InterPro domains:
  IPR001623 DnaJ domain [PF00226] (104-164)
  IPR001623 DnaJ domain [PS50076] (104-167)
  IPR001623 DnaJ domain [SM00271] (103-159)
  IPR001623 DnaJ domain [cd06257] (104-156)
  IPR036869 Chaperone J-domain superfamily [G3DSA:1.10.287.110] (86-173)
  IPR036869 Chaperone J-domain superfamily [SSF46565] (101-167)
  IPR052763 DnaJ Homolog Subfamily C Member 4 [PTHR44825] (98-169)

Secondary structure (DSSP, 8-state):
--SSSHHHHHHHHHHHHHHHTT-HHHHHHHHHHHHHHHT-TTSPPPPHHHHHHHHHHHHHHTT-HHHHHHHHHHHHHH-TT-HHHHHHHHHHHHHHHHHHHHS-HHHHHT--TT--HHHHHHHHHHHHHHH-GGGS-TTHHHHHHHHHHHHHHHHSHHHHHHHHHHHHHHHHT-

Organism: Melampsora larici-populina (strain 98AG31 / pathotype 3-4-7) (NCBI:txid747676)

pLDDT: mean 75.91, std 12.97, range [36.5, 95.31]

Foldseek 3Di:
DPPLQCLQVVLLVVLVVCVVVVNLVSSLVSLVSNVVSLPPPVYPHDDPLSVLQSVLSNCVSVVVLVSSLVSLVVSCVVPVPPPPSVVVNVVSVVVVVVVLVVDDLCVLLVHDDVDDLVSLVVSLVVVCVVLPCVVPDPCSVVSNVSSVVSNVQCNPPVSVVVSVVVVVVVVVVD

Mean predicted aligned error: 11.31 Å

Radius of gyration: 20.73 Å; Cα contacts (8 Å, |Δi|>4): 157; chains: 1; bounding box: 41×38×69 Å